Protein AF-A0A821KJH0-F1 (afdb_monomer_lite)

Organism: NCBI:txid392032

Structure (mmCIF, N/CA/C/O backbone):
data_AF-A0A821KJH0-F1
#
_entry.id   AF-A0A821KJH0-F1
#
loop_
_atom_site.group_PDB
_atom_site.id
_atom_site.type_symbol
_atom_site.label_atom_id
_atom_site.label_alt_id
_atom_site.label_comp_id
_atom_site.label_asym_id
_atom_site.label_entity_id
_atom_site.label_seq_id
_atom_site.pdbx_PDB_ins_code
_atom_site.Cartn_x
_atom_site.Cartn_y
_atom_site.Cartn_z
_atom_site.occupancy
_atom_site.B_iso_or_equiv
_atom_site.auth_seq_id
_atom_site.auth_comp_id
_atom_site.auth_asym_id
_atom_site.auth_atom_id
_atom_site.pdbx_PDB_model_num
ATOM 1 N N . PHE A 1 1 ? 3.443 -10.222 -0.082 1.00 84.44 1 PHE A N 1
ATOM 2 C CA . PHE A 1 1 ? 4.067 -9.380 0.959 1.00 84.44 1 PHE A CA 1
ATOM 3 C C . PHE A 1 1 ? 3.016 -8.427 1.509 1.00 84.44 1 PHE A C 1
ATOM 5 O O . PHE A 1 1 ? 2.229 -7.931 0.708 1.00 84.44 1 PHE A O 1
ATOM 12 N N . SER A 1 2 ? 2.944 -8.217 2.830 1.00 89.56 2 SER A N 1
ATOM 13 C CA . SER A 1 2 ? 2.053 -7.200 3.415 1.00 89.56 2 SER A CA 1
ATOM 14 C C . SER A 1 2 ? 2.653 -5.807 3.235 1.00 89.56 2 SER A C 1
ATOM 16 O O . SER A 1 2 ? 3.870 -5.660 3.286 1.00 89.56 2 SER A O 1
ATOM 18 N N . TRP A 1 3 ? 1.826 -4.766 3.094 1.00 91.00 3 TRP A N 1
ATOM 19 C CA . TRP A 1 3 ? 2.317 -3.382 3.024 1.00 91.00 3 TRP A CA 1
ATOM 20 C C . TRP A 1 3 ? 3.064 -2.939 4.288 1.00 91.00 3 TRP A C 1
ATOM 22 O O . TRP A 1 3 ? 3.903 -2.051 4.196 1.00 91.00 3 TRP A O 1
ATOM 32 N N . SER A 1 4 ? 2.792 -3.556 5.444 1.00 87.75 4 SER A N 1
ATOM 33 C CA . SER A 1 4 ? 3.556 -3.322 6.679 1.00 87.75 4 SER A CA 1
ATOM 34 C C . SER A 1 4 ? 4.966 -3.909 6.650 1.00 87.75 4 SER A C 1
ATOM 36 O O . SER A 1 4 ? 5.822 -3.397 7.361 1.00 87.75 4 SER A O 1
ATOM 38 N N . ASP A 1 5 ? 5.203 -4.944 5.841 1.00 89.38 5 ASP A N 1
ATOM 39 C CA . ASP A 1 5 ? 6.481 -5.664 5.799 1.00 89.38 5 ASP A CA 1
ATOM 40 C C . ASP A 1 5 ? 7.412 -5.122 4.705 1.00 89.38 5 ASP A C 1
ATOM 42 O O . ASP A 1 5 ? 8.567 -5.529 4.607 1.00 89.38 5 ASP A O 1
ATOM 46 N N . ILE A 1 6 ? 6.910 -4.237 3.840 1.00 92.19 6 ILE A N 1
ATOM 47 C CA . ILE A 1 6 ? 7.659 -3.647 2.729 1.00 92.19 6 ILE A CA 1
ATOM 48 C C . ILE A 1 6 ? 8.195 -2.290 3.186 1.00 92.19 6 ILE A C 1
ATOM 50 O O . ILE A 1 6 ? 7.427 -1.369 3.449 1.00 92.19 6 ILE A O 1
ATOM 54 N N . LYS A 1 7 ? 9.523 -2.154 3.236 1.00 91.69 7 LYS A N 1
ATOM 55 C CA . LYS A 1 7 ? 10.221 -0.898 3.542 1.00 91.69 7 LYS A CA 1
ATOM 56 C C . LYS A 1 7 ? 10.238 0.048 2.345 1.00 91.69 7 LYS A C 1
ATOM 58 O O . LYS A 1 7 ? 10.026 1.245 2.504 1.00 91.69 7 LYS A O 1
ATOM 63 N N . SER A 1 8 ? 10.557 -0.468 1.161 1.00 92.62 8 SER A N 1
ATOM 64 C CA . SER A 1 8 ? 10.554 0.324 -0.070 1.00 92.62 8 SER A CA 1
ATOM 65 C C . SER A 1 8 ? 10.401 -0.546 -1.308 1.00 92.62 8 SER A C 1
ATOM 67 O O . SER A 1 8 ? 10.733 -1.733 -1.307 1.00 92.62 8 SER A O 1
ATOM 69 N N . VAL A 1 9 ? 9.912 0.075 -2.377 1.00 95.31 9 VAL A N 1
ATOM 70 C CA . VAL A 1 9 ? 9.823 -0.515 -3.712 1.00 95.31 9 VAL A CA 1
ATOM 71 C C . VAL A 1 9 ? 10.685 0.317 -4.650 1.00 95.31 9 VAL A C 1
ATOM 73 O O . VAL A 1 9 ? 10.674 1.543 -4.576 1.00 95.31 9 VAL A O 1
ATOM 76 N N . ALA A 1 10 ? 11.453 -0.342 -5.510 1.00 95.75 10 ALA A N 1
ATOM 77 C CA . ALA A 1 10 ? 12.261 0.301 -6.538 1.00 95.75 10 ALA A CA 1
ATOM 78 C C . ALA A 1 10 ? 12.091 -0.428 -7.872 1.00 95.75 10 ALA A C 1
ATOM 80 O O . ALA A 1 10 ? 11.920 -1.647 -7.902 1.00 95.75 10 ALA A O 1
ATOM 81 N N . ALA A 1 11 ? 12.183 0.309 -8.976 1.00 96.94 11 ALA A N 1
ATOM 82 C CA . ALA A 1 11 ? 12.204 -0.253 -10.319 1.00 96.94 11 ALA A CA 1
ATOM 83 C C . ALA A 1 11 ? 13.372 0.327 -11.123 1.00 96.94 11 ALA A C 1
ATOM 85 O O . ALA A 1 11 ? 13.634 1.528 -11.075 1.00 96.94 11 ALA A O 1
ATOM 86 N N . HIS A 1 12 ? 14.072 -0.531 -11.864 1.00 96.12 12 HIS A N 1
ATOM 87 C CA . HIS A 1 12 ? 15.140 -0.142 -12.778 1.00 96.12 12 HIS A CA 1
ATOM 88 C C . HIS A 1 12 ? 15.111 -1.018 -14.031 1.00 96.12 12 HIS A C 1
ATOM 90 O O . HIS A 1 12 ? 15.218 -2.242 -13.940 1.00 96.12 12 HIS A O 1
ATOM 96 N N . ASP A 1 13 ? 14.965 -0.386 -15.197 1.00 96.19 13 ASP A N 1
ATOM 97 C CA . ASP A 1 13 ? 14.676 -1.061 -16.465 1.00 96.19 13 ASP A CA 1
ATOM 98 C C . ASP A 1 13 ? 13.544 -2.090 -16.291 1.00 96.19 13 ASP A C 1
ATOM 100 O O . ASP A 1 13 ? 12.439 -1.703 -15.925 1.00 96.19 13 ASP A O 1
ATOM 104 N N . LYS A 1 14 ? 13.779 -3.388 -16.487 1.00 97.75 14 LYS A N 1
ATOM 105 C CA . LYS A 1 14 ? 12.769 -4.437 -16.283 1.00 97.75 14 LYS A CA 1
ATOM 106 C C . LYS A 1 14 ? 12.718 -4.982 -14.858 1.00 97.75 14 LYS A C 1
ATOM 108 O O . LYS A 1 14 ? 11.822 -5.759 -14.547 1.00 97.75 14 LYS A O 1
ATOM 113 N N . LYS A 1 15 ? 13.663 -4.623 -13.994 1.00 97.75 15 LYS A N 1
ATOM 114 C CA . LYS A 1 15 ? 13.791 -5.184 -12.648 1.00 97.75 15 LYS A CA 1
ATOM 115 C C . LYS A 1 15 ? 12.953 -4.397 -11.647 1.00 97.75 15 LYS A C 1
ATOM 117 O O . LYS A 1 15 ? 13.040 -3.174 -11.598 1.00 97.75 15 LYS A O 1
ATOM 122 N N . VAL A 1 16 ? 12.208 -5.104 -10.806 1.00 97.44 16 VAL A N 1
ATOM 123 C CA . VAL A 1 16 ? 11.507 -4.561 -9.636 1.00 97.44 16 VAL A CA 1
ATOM 124 C C . VAL A 1 16 ? 12.115 -5.178 -8.380 1.00 97.44 16 VAL A C 1
ATOM 126 O O . VAL A 1 16 ? 12.410 -6.373 -8.353 1.00 97.44 16 VAL A O 1
ATOM 129 N N . ILE A 1 17 ? 12.330 -4.361 -7.351 1.00 96.69 17 ILE A N 1
ATOM 130 C CA . ILE A 1 17 ? 12.941 -4.742 -6.076 1.00 96.69 17 ILE A CA 1
ATOM 131 C C . ILE A 1 17 ? 12.011 -4.310 -4.942 1.00 96.69 17 ILE A C 1
ATOM 133 O O . ILE A 1 17 ? 11.666 -3.136 -4.826 1.00 96.69 17 ILE A O 1
ATOM 137 N N . LEU A 1 18 ? 11.633 -5.262 -4.095 1.00 95.19 18 LEU A N 1
ATOM 138 C CA . LEU A 1 18 ? 10.919 -5.060 -2.841 1.00 95.19 18 LEU A CA 1
ATOM 139 C C . LEU A 1 18 ? 11.914 -5.233 -1.695 1.00 95.19 18 LEU A C 1
ATOM 141 O O . LEU A 1 18 ? 12.387 -6.340 -1.431 1.00 95.19 18 LEU A O 1
ATOM 145 N N . ASN A 1 19 ? 12.236 -4.141 -1.012 1.00 93.19 19 ASN A N 1
ATOM 146 C CA . ASN A 1 19 ? 13.038 -4.188 0.203 1.00 93.19 19 ASN A CA 1
ATOM 147 C C . ASN A 1 19 ? 12.106 -4.423 1.389 1.00 93.19 19 ASN A C 1
ATOM 149 O O . ASN A 1 19 ? 11.195 -3.626 1.614 1.00 93.19 19 ASN A O 1
ATOM 153 N N . MET A 1 20 ? 12.329 -5.495 2.147 1.00 92.00 20 MET A N 1
ATOM 154 C CA . MET A 1 20 ? 11.521 -5.804 3.330 1.00 92.00 20 MET A CA 1
ATOM 155 C C . MET A 1 20 ? 11.987 -5.003 4.556 1.00 92.00 20 MET A C 1
ATOM 157 O O . MET A 1 20 ? 13.128 -4.535 4.616 1.00 92.00 20 MET A O 1
ATOM 161 N N . SER A 1 21 ? 11.097 -4.816 5.526 1.00 86.25 21 SER A N 1
ATOM 162 C CA . SER A 1 21 ? 11.387 -4.227 6.835 1.00 86.25 21 SER A CA 1
ATOM 163 C C . SER A 1 21 ? 11.666 -5.311 7.881 1.00 86.25 21 SER A C 1
ATOM 165 O O . SER A 1 21 ? 10.927 -6.289 7.956 1.00 86.25 21 SER A O 1
ATOM 167 N N . GLY A 1 22 ? 12.692 -5.117 8.719 1.00 82.25 22 GLY A N 1
ATOM 168 C CA . GLY A 1 22 ? 13.104 -6.072 9.760 1.00 82.25 22 GLY A CA 1
ATOM 169 C C . GLY A 1 22 ? 14.608 -6.377 9.756 1.00 82.25 22 GLY A C 1
ATOM 170 O O . GLY A 1 22 ? 15.314 -6.073 8.795 1.00 82.25 22 GLY A O 1
ATOM 171 N N . GLU A 1 23 ? 15.096 -6.992 10.831 1.00 66.81 23 GLU A N 1
ATOM 172 C CA . GLU A 1 23 ? 16.529 -7.162 11.134 1.00 66.81 23 GLU A CA 1
ATOM 173 C C . GLU A 1 23 ? 17.257 -8.169 10.216 1.00 66.81 23 GLU A C 1
ATOM 175 O O . GLU A 1 23 ? 18.461 -8.069 10.010 1.00 66.81 23 GLU A O 1
ATOM 180 N N . LYS A 1 24 ? 16.520 -9.105 9.594 1.00 67.38 24 LYS A N 1
ATOM 181 C CA . LYS A 1 24 ? 17.037 -10.098 8.622 1.00 67.38 24 L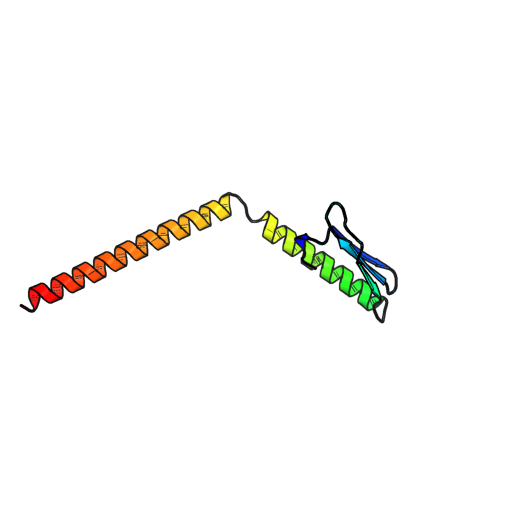YS A CA 1
ATOM 182 C C . LYS A 1 24 ? 16.412 -9.954 7.231 1.00 67.38 24 LYS A C 1
ATOM 184 O O . LYS A 1 24 ? 16.196 -10.937 6.526 1.00 67.38 24 LYS A O 1
ATOM 189 N N . SER A 1 25 ? 16.044 -8.734 6.859 1.00 71.56 25 SER A N 1
ATOM 190 C CA . SER A 1 25 ? 15.241 -8.485 5.661 1.00 71.56 25 SER A CA 1
ATOM 191 C C . SER A 1 25 ? 16.009 -8.756 4.374 1.00 71.56 25 SER A C 1
ATOM 193 O O . SER A 1 25 ? 16.882 -7.983 3.985 1.00 71.56 25 SER A O 1
ATOM 195 N N . ALA A 1 26 ? 15.641 -9.834 3.683 1.00 79.00 26 ALA A N 1
ATOM 196 C CA . ALA A 1 26 ? 16.085 -10.094 2.322 1.00 79.00 26 ALA A CA 1
ATOM 197 C C . ALA A 1 26 ? 15.313 -9.206 1.334 1.00 79.00 26 ALA A C 1
ATOM 199 O O . ALA A 1 26 ? 14.094 -9.054 1.440 1.00 79.00 26 ALA A O 1
ATOM 200 N N . ALA A 1 27 ? 16.013 -8.634 0.354 1.00 87.19 27 ALA A N 1
ATOM 201 C CA . ALA A 1 27 ? 15.364 -7.992 -0.781 1.00 87.19 27 ALA A CA 1
ATOM 202 C C . ALA A 1 27 ? 14.782 -9.066 -1.711 1.00 87.19 27 ALA A C 1
ATOM 204 O O . ALA A 1 27 ? 15.471 -10.016 -2.084 1.00 87.19 27 ALA A O 1
ATOM 205 N N . PHE A 1 28 ? 13.523 -8.906 -2.109 1.00 92.31 28 PHE A N 1
ATOM 206 C CA . PHE A 1 28 ? 12.899 -9.736 -3.135 1.00 92.31 28 PHE A CA 1
ATOM 207 C C . PHE A 1 28 ? 12.941 -8.993 -4.466 1.00 92.31 28 PHE A C 1
ATOM 209 O O . PHE A 1 28 ? 12.500 -7.850 -4.545 1.00 92.31 28 PHE A O 1
ATOM 216 N N . ALA A 1 29 ? 13.455 -9.622 -5.520 1.00 94.94 29 ALA A N 1
ATOM 217 C CA . ALA A 1 29 ? 13.544 -9.004 -6.836 1.00 94.94 29 ALA A CA 1
ATOM 218 C C . ALA A 1 29 ? 12.949 -9.904 -7.915 1.00 94.94 29 ALA A C 1
ATOM 220 O O . ALA A 1 29 ? 13.113 -11.121 -7.882 1.00 94.94 29 ALA A O 1
ATOM 221 N N . PHE A 1 30 ? 12.294 -9.289 -8.894 1.00 96.81 30 PHE A N 1
ATOM 222 C CA . PHE A 1 30 ? 11.736 -9.972 -10.057 1.00 96.81 30 PHE A CA 1
ATOM 223 C C . PHE A 1 30 ? 11.869 -9.101 -11.309 1.00 96.81 30 PHE A C 1
ATOM 225 O O . PHE A 1 30 ? 12.175 -7.910 -11.222 1.00 96.81 30 PHE A O 1
ATOM 232 N N . TYR A 1 31 ? 11.657 -9.699 -12.481 1.00 97.75 31 TYR A N 1
ATOM 233 C CA . TYR A 1 31 ? 11.743 -9.013 -13.767 1.00 97.75 31 TYR A CA 1
ATOM 234 C C . TYR A 1 31 ? 10.374 -8.978 -14.447 1.00 97.75 31 TYR A C 1
ATOM 236 O O . TYR A 1 31 ? 9.707 -10.001 -14.578 1.00 97.75 31 TYR A O 1
ATOM 244 N N . ALA A 1 32 ? 9.965 -7.796 -14.892 1.00 96.94 32 ALA A N 1
ATOM 245 C CA . ALA A 1 32 ? 8.806 -7.589 -15.743 1.00 96.94 32 ALA A CA 1
ATOM 246 C C . ALA A 1 32 ? 9.167 -7.809 -17.222 1.00 96.94 32 ALA A C 1
ATOM 248 O O . ALA A 1 32 ? 10.324 -7.704 -17.630 1.00 96.94 32 ALA A O 1
ATOM 249 N N . ALA A 1 33 ? 8.163 -8.052 -18.066 1.00 96.12 33 ALA A N 1
ATOM 250 C CA . ALA A 1 33 ? 8.381 -8.239 -19.503 1.00 96.12 33 ALA A CA 1
ATOM 251 C C . ALA A 1 33 ? 8.924 -6.969 -20.200 1.00 96.12 33 ALA A C 1
ATOM 253 O O . ALA A 1 33 ? 9.724 -7.050 -21.140 1.00 96.12 33 ALA A O 1
ATOM 254 N N . LYS A 1 34 ? 8.500 -5.786 -19.731 1.00 97.44 34 LYS A N 1
ATOM 255 C CA . LYS A 1 34 ? 8.837 -4.464 -20.282 1.00 97.44 34 LYS A CA 1
ATOM 256 C C . LYS A 1 34 ? 9.156 -3.475 -19.159 1.00 97.44 34 LYS A C 1
ATOM 258 O O . LYS A 1 34 ? 8.600 -3.580 -18.069 1.00 97.44 34 LYS A O 1
ATOM 263 N N . SER A 1 35 ? 9.991 -2.481 -19.454 1.00 97.12 35 SER A N 1
ATOM 264 C CA . SER A 1 35 ? 10.351 -1.417 -18.507 1.00 97.12 35 SER A CA 1
ATOM 265 C C . SER A 1 35 ? 9.221 -0.419 -18.237 1.00 97.12 35 SER A C 1
ATOM 267 O O . SER A 1 35 ? 9.237 0.278 -17.230 1.00 97.12 35 SER A O 1
ATOM 269 N N . SER A 1 36 ? 8.206 -0.355 -19.101 1.00 97.62 36 SER A N 1
ATOM 270 C CA . SER A 1 36 ? 6.973 0.384 -18.807 1.00 97.62 36 SER A CA 1
ATOM 271 C C . SER A 1 36 ? 6.184 -0.270 -17.670 1.00 97.62 36 SER A C 1
ATOM 273 O O . SER A 1 36 ? 5.682 0.425 -16.797 1.00 97.62 36 SER A O 1
ATOM 275 N N . VAL A 1 37 ? 6.140 -1.605 -17.642 1.00 98.12 37 VAL A N 1
ATOM 276 C CA . VAL A 1 37 ? 5.393 -2.376 -16.637 1.00 98.12 37 VAL A CA 1
ATOM 277 C C . VAL A 1 37 ? 6.066 -2.292 -15.268 1.00 98.12 37 VAL A C 1
ATOM 279 O O . VAL A 1 37 ? 5.387 -2.170 -14.258 1.00 98.12 37 VAL A O 1
ATOM 282 N N . SER A 1 38 ? 7.399 -2.322 -15.203 1.00 97.44 38 SER A N 1
ATOM 283 C CA . SER A 1 38 ? 8.113 -2.147 -13.929 1.00 97.44 38 SER A CA 1
ATOM 284 C C . SER A 1 38 ? 7.875 -0.758 -13.317 1.00 97.44 38 SER A C 1
ATOM 286 O O . SER A 1 38 ? 7.707 -0.662 -12.102 1.00 97.44 38 SER A O 1
ATOM 288 N N . LYS A 1 39 ? 7.812 0.298 -14.146 1.00 97.50 39 LYS A N 1
ATOM 289 C CA . LYS A 1 39 ? 7.449 1.661 -13.723 1.00 97.50 39 LYS A CA 1
ATOM 290 C C . LYS A 1 39 ? 6.005 1.730 -13.226 1.00 97.50 39 LYS A C 1
ATOM 292 O O . LYS A 1 39 ? 5.776 2.220 -12.130 1.00 97.50 39 LYS A O 1
ATOM 297 N N . GLU A 1 40 ? 5.060 1.149 -13.964 1.00 98.12 40 GLU A N 1
ATOM 298 C CA . GLU A 1 40 ? 3.649 1.094 -13.557 1.00 98.12 40 GLU A CA 1
ATOM 299 C C . GLU A 1 40 ? 3.459 0.358 -12.219 1.00 98.12 40 GLU A C 1
ATOM 301 O O . GLU A 1 40 ? 2.745 0.829 -11.334 1.00 98.12 40 GLU A O 1
ATOM 306 N N . ILE A 1 41 ? 4.160 -0.766 -12.023 1.00 97.56 41 ILE A N 1
ATOM 307 C CA . ILE A 1 41 ? 4.165 -1.492 -10.747 1.00 97.56 41 ILE A CA 1
ATOM 308 C C . ILE A 1 41 ? 4.701 -0.607 -9.614 1.00 97.56 41 ILE A C 1
ATOM 310 O O . ILE A 1 41 ? 4.131 -0.622 -8.522 1.00 97.56 41 ILE A O 1
ATOM 314 N N . LEU A 1 42 ? 5.778 0.152 -9.846 1.00 97.44 42 LEU A N 1
ATOM 315 C CA . LEU A 1 42 ? 6.345 1.065 -8.850 1.00 97.44 42 LEU A CA 1
ATOM 316 C C . LEU A 1 42 ? 5.355 2.173 -8.465 1.00 97.44 42 LEU A C 1
ATOM 318 O O . LEU A 1 42 ? 5.176 2.428 -7.272 1.00 97.44 42 LEU A O 1
ATOM 322 N N . ASP A 1 43 ? 4.697 2.793 -9.440 1.00 97.88 43 ASP A N 1
ATOM 323 C CA . ASP A 1 43 ? 3.747 3.887 -9.209 1.00 97.88 43 ASP A CA 1
ATOM 324 C C . ASP A 1 43 ? 2.530 3.401 -8.410 1.00 97.88 43 ASP A C 1
ATOM 326 O O . ASP A 1 43 ? 2.173 3.982 -7.379 1.00 97.88 43 ASP A O 1
ATOM 330 N N . LEU A 1 44 ? 1.950 2.265 -8.816 1.00 97.62 44 LEU A N 1
ATOM 331 C CA . LEU A 1 44 ? 0.844 1.633 -8.096 1.00 97.62 44 LEU A CA 1
ATOM 332 C C . LEU A 1 44 ? 1.254 1.220 -6.684 1.00 97.62 44 LEU A C 1
ATOM 334 O O . LEU A 1 44 ? 0.495 1.422 -5.734 1.00 97.62 44 LEU A O 1
ATOM 338 N N . ALA A 1 45 ? 2.443 0.634 -6.522 1.00 96.25 45 ALA A N 1
ATOM 339 C CA . ALA A 1 45 ? 2.920 0.212 -5.214 1.00 96.25 45 ALA A CA 1
ATOM 340 C C . ALA A 1 45 ? 3.166 1.403 -4.283 1.00 96.25 45 ALA A C 1
ATOM 342 O O . ALA A 1 45 ? 2.824 1.330 -3.105 1.00 96.25 45 ALA A O 1
ATOM 343 N N . THR A 1 46 ? 3.688 2.507 -4.815 1.00 94.62 46 THR A N 1
ATOM 344 C CA . THR A 1 46 ? 3.928 3.742 -4.061 1.00 94.62 46 THR A CA 1
ATOM 345 C C . THR A 1 46 ? 2.613 4.354 -3.586 1.00 94.62 46 THR A C 1
ATOM 347 O O . THR A 1 46 ? 2.440 4.567 -2.384 1.00 94.62 46 THR A O 1
ATOM 350 N N . GLY A 1 47 ? 1.648 4.550 -4.491 1.00 96.06 47 GLY A N 1
ATOM 351 C CA . GLY A 1 47 ? 0.332 5.088 -4.134 1.00 96.06 47 GLY A CA 1
ATOM 352 C C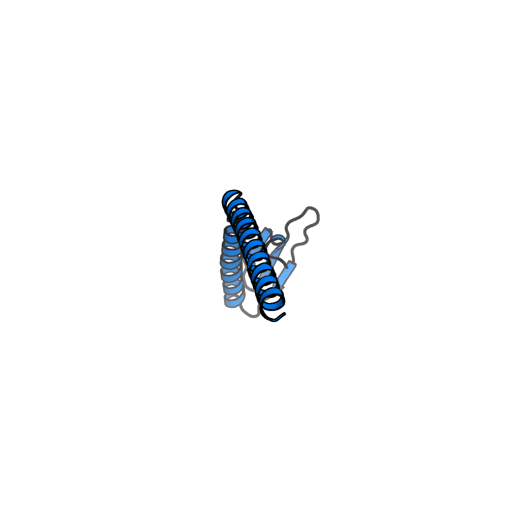 . GLY A 1 47 ? -0.422 4.190 -3.148 1.00 96.06 47 GLY A C 1
ATOM 353 O O . GLY A 1 47 ? -0.978 4.666 -2.155 1.00 96.06 47 GLY A O 1
ATOM 354 N N . ASN A 1 48 ? -0.386 2.869 -3.355 1.00 95.88 48 ASN A N 1
ATOM 355 C CA . ASN A 1 48 ? -1.014 1.917 -2.438 1.00 95.88 48 ASN A CA 1
ATOM 356 C C . ASN A 1 48 ? -0.364 1.923 -1.053 1.00 95.88 48 ASN A C 1
ATOM 358 O O . ASN A 1 48 ? -1.079 1.908 -0.048 1.00 95.88 48 ASN A O 1
ATOM 362 N N . HIS A 1 49 ? 0.967 1.963 -0.981 1.00 93.12 49 HIS A N 1
ATOM 363 C CA . HIS A 1 49 ? 1.683 2.016 0.288 1.00 93.12 49 HIS A CA 1
ATOM 364 C C . HIS A 1 49 ? 1.393 3.321 1.040 1.00 93.12 49 HIS A C 1
ATOM 366 O O . HIS A 1 49 ? 1.138 3.291 2.242 1.00 93.12 49 HIS A O 1
ATOM 372 N N . GLU A 1 50 ? 1.330 4.462 0.348 1.00 91.44 50 GLU A N 1
ATOM 373 C CA . GLU A 1 50 ? 0.953 5.738 0.959 1.00 91.44 50 GLU A CA 1
ATOM 374 C C . GLU A 1 50 ? -0.471 5.698 1.534 1.00 91.44 50 GLU A C 1
ATOM 376 O O . GLU A 1 50 ? -0.685 6.054 2.696 1.00 91.44 50 GLU A O 1
ATOM 381 N N . LEU A 1 51 ? -1.445 5.213 0.756 1.00 92.50 51 LEU A N 1
ATOM 382 C CA . LEU A 1 51 ? -2.833 5.070 1.205 1.00 92.50 51 LEU A CA 1
ATOM 383 C C . LEU A 1 51 ? -2.972 4.078 2.363 1.00 92.50 51 LEU A C 1
ATOM 385 O O . LEU A 1 51 ? -3.823 4.260 3.235 1.00 92.50 51 LEU A O 1
ATOM 389 N N . TYR A 1 52 ? -2.173 3.013 2.372 1.00 91.56 52 TYR A N 1
ATOM 390 C CA . TYR A 1 52 ? -2.105 2.073 3.487 1.00 91.56 52 TYR A CA 1
ATOM 391 C C . TYR A 1 52 ? -1.570 2.758 4.749 1.00 91.56 52 TYR A C 1
ATOM 393 O O . TYR A 1 52 ? -2.172 2.646 5.818 1.00 91.56 52 TYR A O 1
ATOM 401 N N . MET A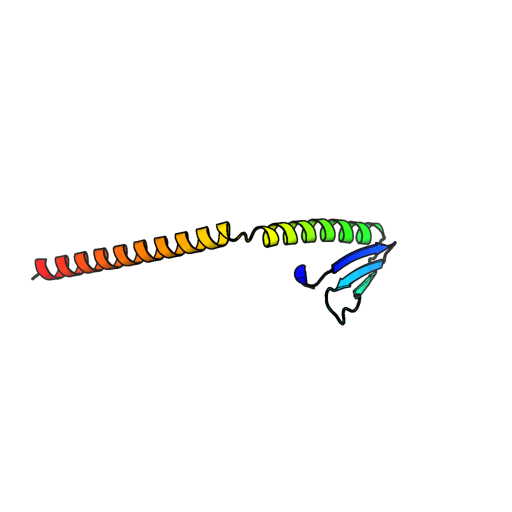 1 53 ? -0.479 3.519 4.621 1.00 86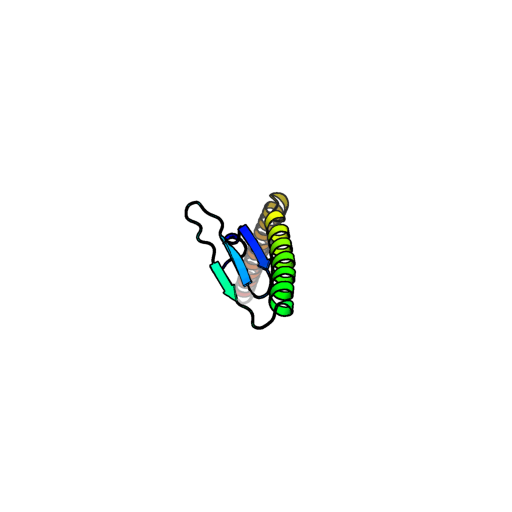.56 53 MET A N 1
ATOM 402 C CA . MET A 1 53 ? 0.132 4.228 5.742 1.00 86.56 53 MET A CA 1
ATOM 403 C C . MET A 1 53 ? -0.758 5.345 6.288 1.00 86.56 53 MET A C 1
ATOM 405 O O . MET A 1 53 ? -0.810 5.505 7.504 1.00 86.56 53 MET A O 1
ATOM 409 N N . LYS A 1 54 ? -1.493 6.079 5.440 1.00 86.50 54 LYS A N 1
ATOM 410 C CA . LYS A 1 54 ? -2.491 7.075 5.878 1.00 86.50 54 LYS A CA 1
ATOM 411 C C . LYS A 1 54 ? -3.600 6.420 6.698 1.00 86.50 54 LYS A C 1
ATOM 413 O O . LYS A 1 54 ? -3.757 6.751 7.867 1.00 86.50 54 LYS A O 1
ATOM 418 N N . ARG A 1 55 ? -4.238 5.375 6.156 1.00 86.12 55 ARG A N 1
ATOM 419 C CA . ARG A 1 55 ? -5.310 4.632 6.844 1.00 86.12 55 ARG A CA 1
ATOM 420 C C . ARG A 1 55 ? -4.889 4.037 8.190 1.00 86.12 55 ARG A C 1
ATOM 422 O O . ARG A 1 55 ? -5.724 3.871 9.073 1.00 86.12 55 ARG A O 1
ATOM 429 N N . ARG A 1 56 ? -3.609 3.682 8.357 1.00 79.56 56 ARG A N 1
ATOM 430 C CA . ARG A 1 56 ? -3.087 3.142 9.626 1.00 79.56 56 ARG A CA 1
ATOM 431 C C . ARG A 1 56 ? -2.552 4.206 10.578 1.00 79.56 56 ARG A C 1
ATOM 433 O O . ARG A 1 56 ? -2.676 4.010 11.781 1.00 79.56 56 ARG A O 1
ATOM 440 N N . ARG A 1 57 ? -2.021 5.328 10.076 1.00 64.81 57 ARG A N 1
ATOM 441 C CA . ARG A 1 57 ? -1.746 6.520 10.900 1.00 64.81 57 ARG A CA 1
ATOM 442 C C . ARG A 1 57 ? -3.038 7.118 11.464 1.00 64.81 57 ARG A C 1
ATOM 444 O O . ARG A 1 57 ? -3.032 7.620 12.578 1.00 64.81 57 ARG A O 1
ATOM 451 N N . GLU A 1 58 ? -4.138 6.999 10.727 1.00 57.16 58 GLU A N 1
ATOM 452 C CA . GLU A 1 58 ? -5.477 7.470 11.099 1.00 57.16 58 GLU A CA 1
ATOM 453 C C . GLU A 1 58 ? -6.196 6.599 12.141 1.00 57.16 58 GLU A C 1
ATOM 455 O O . GLU A 1 58 ? -7.320 6.911 12.513 1.00 57.16 58 GLU A O 1
ATOM 460 N N . GLN A 1 59 ? -5.581 5.557 12.710 1.00 59.16 59 GLN A N 1
ATOM 461 C CA . GLN A 1 59 ? -6.085 5.015 13.978 1.00 59.16 59 GLN A CA 1
ATOM 462 C C . GLN A 1 59 ? -5.623 5.890 15.147 1.00 59.16 59 GLN A C 1
ATOM 464 O O . GLN A 1 59 ? -4.803 5.482 15.967 1.00 59.16 59 GLN A O 1
ATOM 469 N N . THR A 1 60 ? -6.138 7.118 15.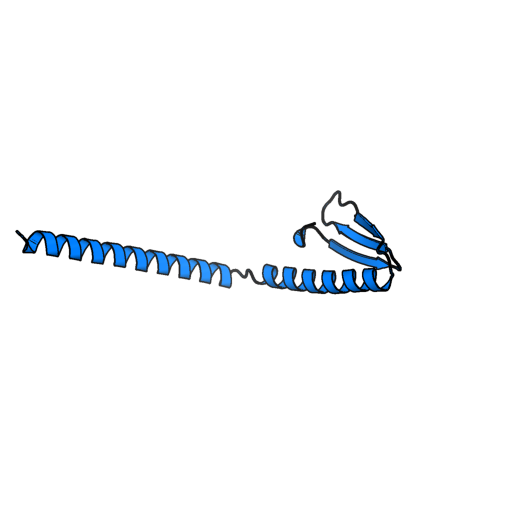205 1.00 70.00 60 THR A N 1
ATOM 470 C CA . THR A 1 60 ? -5.899 8.035 16.320 1.00 70.00 60 THR A CA 1
ATOM 471 C C . THR A 1 60 ? -6.578 7.511 17.587 1.00 70.00 60 THR A C 1
ATOM 473 O O . THR A 1 60 ? -7.582 6.795 17.526 1.00 70.00 60 THR A O 1
ATOM 476 N N . ILE A 1 61 ? -6.047 7.890 18.755 1.00 75.50 61 ILE A N 1
ATOM 477 C CA . ILE A 1 61 ? -6.679 7.604 20.056 1.00 75.50 61 ILE A CA 1
ATOM 478 C C . ILE A 1 61 ? -8.140 8.075 20.051 1.00 75.50 61 ILE A C 1
ATOM 480 O O . ILE A 1 61 ? -9.008 7.401 20.591 1.00 75.50 61 ILE A O 1
ATOM 484 N N . GLU A 1 62 ? -8.426 9.181 19.370 1.00 74.62 62 GLU A N 1
ATOM 485 C CA . GLU A 1 62 ? -9.770 9.728 19.205 1.00 74.62 62 GLU A CA 1
ATOM 486 C C . GLU A 1 62 ? -10.705 8.780 18.436 1.00 74.62 62 GLU A C 1
ATOM 488 O O . GLU A 1 62 ? -11.794 8.483 18.917 1.00 74.62 62 GLU A O 1
ATOM 493 N N . ILE A 1 63 ? -10.271 8.191 17.313 1.00 77.81 63 ILE A N 1
ATOM 494 C CA . ILE A 1 63 ? -11.077 7.205 16.568 1.00 77.81 63 ILE A CA 1
ATOM 495 C C . ILE A 1 63 ? -11.262 5.907 17.367 1.00 77.81 63 ILE A C 1
ATOM 497 O O . ILE A 1 63 ? -12.321 5.279 17.296 1.00 77.81 63 ILE A O 1
ATOM 501 N N . GLN A 1 64 ? -10.267 5.501 18.161 1.00 79.81 64 GLN A N 1
ATOM 502 C CA . GLN A 1 64 ? -10.413 4.365 19.079 1.00 79.81 64 GLN A CA 1
ATOM 503 C C . GLN A 1 64 ? -11.428 4.665 20.189 1.00 79.81 64 GLN A C 1
ATOM 505 O O . GLN A 1 64 ? -12.272 3.821 20.492 1.00 79.81 64 GLN A O 1
ATOM 510 N N . GLN A 1 65 ? -11.391 5.872 20.755 1.00 86.06 65 GLN A N 1
ATOM 511 C CA . GLN A 1 65 ? -12.350 6.330 21.757 1.00 86.06 65 GLN A CA 1
ATOM 512 C C . GLN A 1 65 ? -13.761 6.439 21.174 1.00 86.06 65 GLN A C 1
ATOM 514 O O . GLN A 1 65 ? -14.699 5.948 21.794 1.00 86.06 65 GLN A O 1
ATOM 519 N N . MET A 1 66 ? -13.925 6.998 19.973 1.00 85.62 66 MET A N 1
ATOM 520 C CA . MET A 1 66 ? -15.218 7.064 19.285 1.00 85.62 66 MET A CA 1
ATOM 521 C C . MET A 1 66 ? -15.809 5.669 19.075 1.00 85.62 66 MET A C 1
ATOM 523 O O . MET A 1 66 ? -16.939 5.428 19.490 1.00 85.62 66 MET A O 1
ATOM 527 N N . ARG A 1 67 ? -15.028 4.721 18.535 1.00 85.44 67 ARG A N 1
ATOM 528 C CA . ARG A 1 67 ? -15.466 3.323 18.369 1.00 85.44 67 ARG A CA 1
ATOM 529 C C . ARG A 1 67 ? -15.837 2.673 19.700 1.00 85.44 67 ARG A C 1
ATOM 531 O O . ARG A 1 67 ? -16.837 1.965 19.776 1.00 85.44 67 ARG A O 1
ATOM 538 N N . TYR A 1 68 ? -15.064 2.934 20.756 1.00 90.56 68 TYR A N 1
ATOM 539 C CA . TYR A 1 68 ? -15.393 2.469 22.102 1.00 90.56 68 TYR A CA 1
ATOM 540 C C . TYR A 1 68 ? -16.737 3.040 22.572 1.00 90.56 68 TYR A C 1
ATOM 542 O O . TYR A 1 68 ? -17.595 2.288 23.031 1.00 90.56 68 TYR A O 1
ATOM 550 N N . PHE A 1 69 ? -16.962 4.348 22.429 1.00 92.44 69 PHE A N 1
ATOM 551 C CA . PHE A 1 69 ? -18.221 4.977 22.825 1.00 92.44 69 PHE A CA 1
ATOM 552 C C . PHE A 1 69 ? -19.411 4.472 22.003 1.00 92.44 69 PHE A C 1
ATOM 554 O O . PHE A 1 69 ? -20.449 4.176 22.594 1.00 92.44 69 PHE A O 1
ATOM 561 N N . GLU A 1 70 ? -19.267 4.311 20.687 1.00 93.06 70 GLU A N 1
ATOM 562 C CA . GLU A 1 70 ? -20.294 3.722 19.817 1.00 93.06 70 GLU A CA 1
ATOM 563 C C . GLU A 1 70 ? -20.673 2.309 20.274 1.00 93.06 70 GLU A C 1
ATOM 565 O O . GLU A 1 70 ? -21.855 2.011 20.458 1.00 93.06 70 GLU A O 1
ATOM 570 N N . GLU A 1 71 ? -19.684 1.460 20.562 1.00 94.06 71 GLU A N 1
ATOM 571 C CA . GLU A 1 71 ? -19.920 0.097 21.038 1.00 94.06 71 GLU A CA 1
ATOM 572 C C . GLU A 1 71 ? -20.644 0.084 22.398 1.00 94.06 71 GLU A C 1
ATOM 574 O O . GLU A 1 71 ? -21.566 -0.708 22.623 1.00 94.06 71 GLU A O 1
ATOM 579 N N . GLN A 1 72 ? -20.275 0.988 23.315 1.00 94.81 72 GLN A N 1
ATOM 580 C CA . GLN A 1 72 ? -20.964 1.121 24.602 1.00 94.81 72 GLN A CA 1
ATOM 581 C C . GLN A 1 72 ? -22.415 1.585 24.436 1.00 94.81 72 GLN A C 1
ATOM 583 O O . GLN A 1 72 ? -23.302 1.085 25.135 1.00 94.81 72 GLN A O 1
ATOM 588 N N . GLN A 1 73 ? -22.681 2.520 23.521 1.00 95.06 73 GLN A N 1
ATOM 589 C CA . GLN A 1 73 ? -24.041 2.985 23.242 1.00 95.06 73 GLN A CA 1
ATOM 590 C C . GLN A 1 73 ? -24.896 1.877 22.632 1.00 95.06 73 GLN A C 1
ATOM 592 O O . GLN A 1 73 ? -26.016 1.645 23.093 1.00 95.06 73 GLN A O 1
ATOM 597 N N . GLN A 1 74 ? -24.349 1.128 21.676 1.00 94.56 74 GLN A N 1
ATOM 598 C CA . GLN A 1 74 ? -25.052 0.014 21.050 1.00 94.56 74 GLN A CA 1
ATOM 599 C C . GLN A 1 74 ? -25.421 -1.060 22.084 1.00 94.56 74 GLN A C 1
ATOM 601 O O . GLN A 1 74 ? -26.578 -1.468 22.172 1.00 94.56 74 GLN A O 1
ATOM 606 N N . LYS A 1 75 ? -24.488 -1.421 22.979 1.00 94.06 75 LYS A N 1
ATOM 607 C CA . LYS A 1 75 ? -24.758 -2.346 24.096 1.00 94.06 75 LYS A CA 1
ATOM 608 C C . LYS A 1 75 ? -25.867 -1.847 25.025 1.00 94.06 75 LYS A C 1
ATOM 610 O O . LYS A 1 75 ? -26.661 -2.657 25.512 1.00 94.06 75 LYS A O 1
ATOM 615 N N . LYS A 1 76 ? -25.933 -0.540 25.306 1.00 94.44 76 LYS A N 1
ATOM 616 C CA . LYS A 1 76 ? -27.005 0.046 26.130 1.00 94.44 76 LYS A CA 1
ATOM 617 C C . LYS A 1 76 ? -28.361 -0.046 25.433 1.00 94.44 76 LYS A C 1
ATOM 619 O O . LYS A 1 76 ? -29.321 -0.470 26.076 1.00 94.44 76 LYS A O 1
ATOM 624 N N . GLN A 1 77 ? -28.427 0.287 24.145 1.00 93.50 77 GLN A N 1
ATOM 625 C CA . GLN A 1 77 ? -29.659 0.190 23.357 1.00 93.50 77 GLN A CA 1
ATOM 626 C C . GLN A 1 77 ? -30.170 -1.252 23.295 1.00 93.50 77 GLN A C 1
ATOM 628 O O . GLN A 1 77 ? -31.318 -1.498 23.654 1.00 93.50 77 GLN A O 1
ATOM 633 N N . THR A 1 78 ? -29.300 -2.223 22.997 1.00 95.31 78 THR A N 1
ATOM 634 C CA . THR A 1 78 ? -29.675 -3.647 22.985 1.00 95.31 78 THR A CA 1
ATOM 635 C C . THR A 1 78 ? -30.214 -4.111 24.341 1.00 95.31 78 THR A C 1
ATOM 637 O O . THR A 1 78 ? -31.209 -4.831 24.414 1.00 95.31 78 THR A O 1
ATOM 640 N N . ARG A 1 79 ? -29.597 -3.690 25.456 1.00 93.75 79 ARG A N 1
ATOM 641 C CA . ARG A 1 79 ? -30.083 -4.040 26.805 1.00 93.75 79 ARG A CA 1
ATOM 642 C C . ARG A 1 79 ? -31.465 -3.460 27.091 1.00 93.75 79 ARG A C 1
ATOM 644 O O . ARG A 1 79 ? -32.272 -4.130 27.738 1.00 93.75 79 ARG A O 1
ATOM 651 N N . LEU A 1 80 ? -31.720 -2.226 26.657 1.00 94.88 80 LEU A N 1
ATOM 652 C CA . LEU A 1 80 ? -33.019 -1.582 26.824 1.00 94.88 80 LEU A CA 1
ATOM 653 C C . LEU A 1 80 ? -34.090 -2.300 26.001 1.00 94.88 80 LEU A C 1
ATOM 655 O O . LEU A 1 80 ? -35.138 -2.640 26.541 1.00 94.88 80 LEU A O 1
ATOM 659 N N . GLU A 1 81 ? -33.792 -2.607 24.743 1.00 94.31 81 GLU A N 1
ATOM 660 C CA . GLU A 1 81 ? -34.694 -3.326 23.844 1.00 94.31 81 GLU A CA 1
ATOM 661 C C . GLU A 1 81 ? -35.075 -4.704 24.407 1.00 94.31 81 GLU A C 1
ATOM 663 O O . GLU A 1 81 ? -36.256 -5.043 24.494 1.00 94.31 81 GLU A O 1
ATOM 668 N N . ILE A 1 82 ? -34.095 -5.466 24.910 1.00 94.94 82 ILE A N 1
ATOM 669 C CA . ILE A 1 82 ? -34.347 -6.755 25.571 1.00 94.94 82 ILE A CA 1
ATOM 670 C C . ILE A 1 82 ? -35.251 -6.584 26.800 1.00 94.94 82 ILE A C 1
ATOM 672 O O . ILE A 1 82 ? -36.128 -7.417 27.033 1.00 94.94 82 ILE A O 1
ATOM 676 N N . ARG A 1 83 ? -35.056 -5.530 27.605 1.00 93.00 83 ARG A N 1
ATOM 677 C CA . ARG A 1 83 ? -35.907 -5.262 28.777 1.00 93.00 83 ARG A CA 1
ATOM 678 C C . ARG A 1 83 ? -37.337 -4.927 28.380 1.00 93.00 83 ARG A C 1
ATOM 680 O O . ARG A 1 83 ? -38.248 -5.483 28.983 1.00 93.00 83 ARG A O 1
ATOM 687 N N . LEU A 1 84 ? -37.525 -4.066 27.383 1.00 93.94 84 LEU A N 1
ATOM 688 C CA . LEU A 1 84 ? -38.850 -3.695 26.884 1.00 93.94 84 LEU A CA 1
ATOM 689 C C . LEU A 1 84 ? -39.582 -4.918 26.333 1.00 93.94 84 LEU A C 1
ATOM 691 O O . LEU A 1 84 ? -40.711 -5.185 26.731 1.00 93.94 84 LEU A O 1
ATOM 695 N N . ARG A 1 85 ? -38.899 -5.732 25.520 1.00 93.12 85 ARG A N 1
ATOM 696 C CA . ARG A 1 85 ? -39.462 -6.972 24.977 1.00 93.12 85 ARG A CA 1
ATOM 697 C C . ARG A 1 85 ? -39.858 -7.960 26.073 1.00 93.12 85 ARG A C 1
ATOM 699 O O . ARG A 1 85 ? -40.916 -8.576 25.985 1.00 93.12 85 ARG A O 1
ATOM 706 N N . LYS A 1 86 ? -39.032 -8.104 27.116 1.00 92.38 86 LYS A N 1
ATOM 707 C CA . LYS A 1 86 ? -39.376 -8.928 28.283 1.00 92.38 86 LYS A CA 1
ATOM 708 C C . LYS A 1 86 ? -40.581 -8.367 29.029 1.00 92.38 86 LYS A C 1
ATOM 710 O O . LYS A 1 86 ? -41.479 -9.134 29.323 1.00 92.38 86 LYS A O 1
ATOM 715 N N . ALA A 1 87 ? -40.614 -7.065 29.315 1.00 91.00 87 ALA A N 1
ATOM 716 C CA . ALA A 1 87 ? -41.723 -6.433 30.028 1.00 91.00 87 ALA A CA 1
ATOM 717 C C . ALA A 1 87 ? -43.052 -6.583 29.275 1.00 91.00 87 ALA A C 1
ATOM 719 O O . ALA A 1 87 ? -44.061 -6.906 29.894 1.00 91.00 87 ALA A O 1
ATOM 720 N N . GLN A 1 88 ? -43.026 -6.420 27.951 1.00 89.25 88 GLN A N 1
ATOM 721 C CA . GLN A 1 88 ? -44.190 -6.617 27.095 1.00 89.25 88 GLN A CA 1
ATOM 722 C C . GLN A 1 88 ? -44.671 -8.071 27.117 1.00 89.25 88 GLN A C 1
ATOM 724 O O . GLN A 1 88 ? -45.839 -8.314 27.387 1.00 89.25 88 GLN A O 1
ATOM 729 N N . TYR A 1 89 ? -43.756 -9.037 26.984 1.00 89.06 89 TYR A N 1
ATOM 730 C CA . TYR A 1 89 ? -44.094 -10.455 27.134 1.00 89.06 89 TYR A CA 1
ATOM 731 C C . TYR A 1 89 ? -44.710 -10.770 28.508 1.00 89.06 89 TYR A C 1
ATOM 733 O O . TYR A 1 89 ? -45.700 -11.492 28.588 1.00 89.06 89 TYR A O 1
ATOM 741 N N . THR A 1 90 ? -44.156 -10.227 29.598 1.00 86.19 90 THR A N 1
ATOM 742 C CA . THR A 1 90 ? -44.716 -10.433 30.941 1.00 86.19 90 THR A CA 1
ATOM 743 C C . THR A 1 90 ? -46.121 -9.847 31.054 1.00 86.19 90 THR A C 1
ATOM 745 O O . THR A 1 90 ? -46.999 -10.514 31.591 1.00 86.19 90 THR A O 1
ATOM 748 N N . PHE A 1 91 ? -46.331 -8.630 30.537 1.00 88.06 91 PHE A N 1
ATOM 749 C CA . PHE A 1 91 ? -47.632 -7.963 30.526 1.00 88.06 91 PHE A CA 1
ATOM 750 C C . PHE A 1 91 ? -48.677 -8.799 29.780 1.00 88.06 91 PHE A C 1
ATOM 752 O O . PHE A 1 91 ? -49.717 -9.117 30.356 1.00 88.06 91 PHE A O 1
ATOM 759 N N . ASP A 1 92 ? -48.357 -9.244 28.562 1.00 83.50 92 ASP A N 1
ATOM 760 C CA . ASP A 1 92 ? -49.244 -10.075 27.744 1.00 83.50 92 ASP A CA 1
ATOM 761 C C . ASP A 1 92 ? -49.627 -11.369 28.486 1.00 83.50 92 ASP A C 1
ATOM 763 O O . ASP A 1 92 ? -50.806 -11.701 28.604 1.00 83.50 92 ASP A O 1
ATOM 767 N N . VAL A 1 93 ? -48.663 -12.068 29.096 1.00 81.38 93 VAL A N 1
ATOM 768 C CA . VAL A 1 93 ? -48.930 -13.295 29.873 1.00 81.38 93 VAL A CA 1
ATOM 769 C C . VAL A 1 93 ? -49.816 -13.036 31.100 1.00 81.38 93 VAL A C 1
ATOM 771 O O . VAL A 1 93 ? -50.635 -13.888 31.444 1.00 81.38 93 VAL A O 1
ATOM 774 N N . THR A 1 94 ? -49.666 -11.891 31.772 1.00 75.25 94 THR A N 1
ATOM 775 C CA . THR A 1 94 ? -50.480 -11.546 32.952 1.00 75.25 94 THR A CA 1
ATOM 776 C C . THR A 1 94 ? -51.893 -11.079 32.622 1.00 75.25 94 THR A C 1
ATOM 778 O O . THR A 1 94 ? -52.777 -11.285 33.440 1.00 75.25 94 THR A O 1
ATOM 781 N N . VAL A 1 95 ? -52.114 -10.468 31.455 1.00 72.94 95 VAL A N 1
ATOM 782 C CA . VAL A 1 95 ? -53.437 -9.970 31.030 1.00 72.94 95 VAL A CA 1
ATOM 783 C C . VAL A 1 95 ? -54.272 -11.066 30.359 1.00 72.94 95 VAL A C 1
ATOM 785 O O . VAL A 1 95 ? -55.496 -11.000 30.372 1.00 72.94 95 VAL A O 1
ATOM 788 N N . THR A 1 96 ? -53.629 -12.094 29.795 1.00 60.88 96 THR A N 1
ATOM 789 C CA . THR A 1 96 ? -54.320 -13.224 29.139 1.00 60.88 96 THR A CA 1
ATOM 790 C C . THR A 1 96 ? -54.718 -14.352 30.117 1.00 60.88 96 THR A C 1
ATOM 792 O O . THR A 1 96 ? -55.208 -15.391 29.679 1.00 60.88 96 THR A O 1
ATOM 795 N N . LYS A 1 97 ? -54.493 -14.181 31.428 1.00 50.44 97 LYS A N 1
ATOM 796 C CA . LYS A 1 97 ? -54.936 -15.083 32.508 1.00 50.44 97 LYS A CA 1
ATOM 797 C C . LYS A 1 97 ? -56.068 -14.451 33.302 1.00 50.44 97 LYS A C 1
ATOM 799 O O . LYS A 1 97 ? -56.954 -15.225 33.720 1.00 50.44 97 LYS A O 1
#

Sequence (97 aa):
FSWSDIKSVAAHDKKVILNMSGEKSAAFAFYAAKSSVSKEILDLATGNHELYMKRRREQTIEIQQMRYFEEQQQKKQTRLEIRLRKAQYTFDVTVTK

Secondary structure (DSSP, 8-state):
--TTTEEEEEEETTEEEEEEPSTT-PEEEEE-SSHHHHHHHHHHHHHHHHHHHHHHHT--HHHHHHHHHHHHHHHHHHHHHHHHHHHHHHHHHHH--

pLDDT: mean 88.81, std 10.3, range [50.44, 98.12]

InterPro domains:
  IPR000299 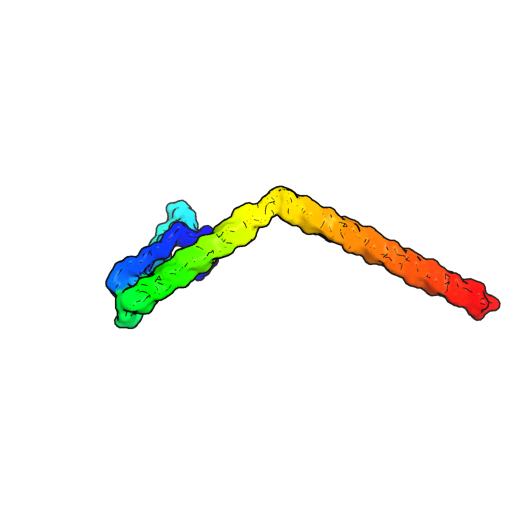FERM domain [PS50057] (1-56)
  IPR011174 Ezrin/radixin/moesin [PTHR23281] (1-80)
  IPR011993 PH-like domain superfamily [G3DSA:2.30.29.30] (1-62)
  IPR018980 FERM, C-terminal PH-like domain [PF09380] (1-59)

Foldseek 3Di:
DDLQQFPAWDADWQKIWTFGDDDPTDIDMDGHPGSVVSVVVRVVSVVVSVVVVVVVVPPDPVVVVVVVVVVVVVVVVVVVVVVVVVVVVVVVVVVVD

Radius of gyration: 26.92 Å; chains: 1; bounding box: 72×25×53 Å